Protein AF-A0A1N6D065-F1 (afdb_monomer_lite)

Structure (mmCIF, N/CA/C/O backbone):
data_AF-A0A1N6D065-F1
#
_entry.id   AF-A0A1N6D065-F1
#
loop_
_atom_site.group_PDB
_atom_site.id
_atom_site.type_symbol
_atom_site.label_atom_id
_atom_site.label_alt_id
_atom_site.label_comp_id
_atom_site.label_asym_id
_atom_site.label_entity_id
_atom_site.label_seq_id
_atom_site.pdbx_PDB_ins_code
_atom_site.Cartn_x
_atom_site.Cartn_y
_atom_site.Cartn_z
_atom_site.occupancy
_atom_site.B_iso_or_equiv
_atom_site.auth_seq_id
_atom_site.auth_comp_id
_atom_site.auth_asym_id
_atom_site.auth_atom_id
_atom_site.pdbx_PDB_model_num
ATOM 1 N N . MET A 1 1 ? 15.926 5.156 -56.994 1.00 38.28 1 MET A N 1
ATOM 2 C CA . MET A 1 1 ? 15.869 3.804 -56.404 1.00 38.28 1 MET A CA 1
ATOM 3 C C . MET A 1 1 ? 14.887 3.854 -55.247 1.00 38.28 1 MET A C 1
ATOM 5 O O . MET A 1 1 ? 15.172 4.520 -54.263 1.00 38.28 1 MET A O 1
ATOM 9 N N . SER A 1 2 ? 13.700 3.273 -55.428 1.00 43.41 2 SER A N 1
ATOM 10 C CA . SER A 1 2 ? 12.605 3.271 -54.447 1.00 43.41 2 SER A CA 1
ATOM 11 C C . SER A 1 2 ? 12.650 1.974 -53.639 1.00 43.41 2 SER A C 1
ATOM 13 O O . SER A 1 2 ? 12.735 0.903 -54.233 1.00 43.41 2 SER A O 1
ATOM 15 N N . GLY A 1 3 ? 12.637 2.072 -52.306 1.00 44.75 3 GLY A N 1
ATOM 16 C CA . GLY A 1 3 ? 12.665 0.920 -51.395 1.00 44.75 3 GLY A CA 1
ATOM 17 C C . GLY A 1 3 ? 11.320 0.167 -51.315 1.00 44.75 3 GLY A C 1
ATOM 18 O O . GLY A 1 3 ? 10.275 0.765 -51.583 1.00 44.75 3 GLY A O 1
ATOM 19 N N . PRO A 1 4 ? 11.313 -1.127 -50.938 1.00 50.09 4 PRO A N 1
ATOM 20 C CA . PRO A 1 4 ? 10.226 -2.066 -51.232 1.00 50.09 4 PRO A CA 1
ATOM 21 C C . PRO A 1 4 ? 9.162 -2.189 -50.120 1.00 50.09 4 PRO A C 1
ATOM 23 O O . PRO A 1 4 ? 8.722 -3.292 -49.815 1.00 50.09 4 PRO A O 1
ATOM 26 N N . HIS A 1 5 ? 8.732 -1.088 -49.492 1.00 53.31 5 HIS A N 1
ATOM 27 C CA . HIS A 1 5 ? 7.809 -1.167 -48.340 1.00 53.31 5 HIS A CA 1
ATOM 28 C C . HIS A 1 5 ? 6.546 -0.297 -48.411 1.00 53.31 5 HIS A C 1
ATOM 30 O O . HIS A 1 5 ? 5.844 -0.169 -47.415 1.00 53.31 5 HIS A O 1
ATOM 36 N N . ARG A 1 6 ? 6.194 0.270 -49.572 1.00 55.38 6 ARG A N 1
ATOM 37 C CA . ARG A 1 6 ? 5.031 1.176 -49.674 1.00 55.38 6 ARG A CA 1
ATOM 38 C C . ARG A 1 6 ? 3.654 0.512 -49.866 1.00 55.38 6 ARG A C 1
ATOM 40 O O . ARG A 1 6 ? 2.666 1.218 -49.723 1.00 55.38 6 ARG A O 1
ATOM 47 N N . ASP A 1 7 ? 3.564 -0.807 -50.076 1.00 60.12 7 ASP A N 1
ATOM 48 C CA . ASP A 1 7 ? 2.324 -1.449 -50.567 1.00 60.12 7 ASP A CA 1
ATOM 49 C C . ASP A 1 7 ? 1.713 -2.543 -49.655 1.00 60.12 7 ASP A C 1
ATOM 51 O O . ASP A 1 7 ? 1.076 -3.473 -50.146 1.00 60.12 7 ASP A O 1
ATOM 55 N N . ASN A 1 8 ? 1.863 -2.471 -48.323 1.00 64.19 8 ASN A N 1
ATOM 56 C CA . ASN A 1 8 ? 1.148 -3.390 -47.417 1.00 64.19 8 ASN A CA 1
ATOM 57 C C . ASN A 1 8 ? -0.058 -2.701 -46.738 1.00 64.19 8 ASN A C 1
ATOM 59 O O . ASN A 1 8 ? 0.134 -1.995 -45.753 1.00 64.19 8 ASN A O 1
ATOM 63 N N . PRO A 1 9 ? -1.312 -2.947 -47.168 1.00 61.66 9 PRO A N 1
ATOM 64 C CA . PRO A 1 9 ? -2.508 -2.315 -46.596 1.00 61.66 9 PRO A CA 1
ATOM 65 C C . PRO A 1 9 ? -2.824 -2.738 -45.147 1.00 61.66 9 PRO A C 1
ATOM 67 O O . PRO A 1 9 ? -3.747 -2.201 -44.540 1.00 61.66 9 PRO A O 1
ATOM 70 N N . ARG A 1 10 ? -2.075 -3.693 -44.573 1.00 58.41 10 ARG A N 1
ATOM 71 C CA . ARG A 1 10 ? -2.166 -4.097 -43.156 1.00 58.41 10 ARG A CA 1
ATOM 72 C C . ARG A 1 10 ? -1.120 -3.431 -42.255 1.00 58.41 10 ARG A C 1
ATOM 74 O O . ARG A 1 10 ? -1.072 -3.747 -41.070 1.00 58.41 10 ARG A O 1
ATOM 81 N N . SER A 1 11 ? -0.302 -2.513 -42.773 1.00 57.16 11 SER A N 1
ATOM 82 C CA . SER A 1 11 ? 0.710 -1.799 -41.979 1.00 57.16 11 SER A CA 1
ATOM 83 C C . SER A 1 11 ? 0.126 -0.772 -41.000 1.00 57.16 11 SER A C 1
ATOM 85 O O . SER A 1 11 ? 0.854 -0.251 -40.167 1.00 57.16 11 SER A O 1
ATOM 87 N N . PHE A 1 12 ? -1.179 -0.490 -41.069 1.00 56.41 12 PHE A N 1
ATOM 88 C CA . PHE A 1 12 ? -1.839 0.561 -40.285 1.00 56.41 12 PHE A CA 1
ATOM 89 C C . PHE A 1 12 ? -1.989 0.255 -38.778 1.00 56.41 12 PHE A C 1
ATOM 91 O O . PHE A 1 12 ? -2.327 1.156 -38.021 1.00 56.41 12 PHE A O 1
ATOM 98 N N . ASN A 1 13 ? -1.762 -0.991 -38.336 1.00 54.72 13 ASN A N 1
ATOM 99 C CA . ASN A 1 13 ? -2.080 -1.447 -36.970 1.00 54.72 13 ASN A CA 1
ATOM 100 C C . ASN A 1 13 ? -0.871 -1.803 -36.090 1.00 54.72 13 ASN A C 1
ATOM 102 O O . ASN A 1 13 ? -1.056 -2.350 -35.005 1.00 54.72 13 ASN A O 1
ATOM 106 N N . PHE A 1 14 ? 0.351 -1.490 -36.516 1.00 55.62 14 PHE A N 1
ATOM 107 C CA . PHE A 1 14 ? 1.495 -1.508 -35.607 1.00 55.62 14 PHE A CA 1
ATOM 108 C C . PHE A 1 14 ? 1.813 -0.060 -35.250 1.00 55.62 14 PHE A C 1
ATOM 110 O O . PHE A 1 14 ? 2.390 0.633 -36.088 1.00 55.62 14 PHE A O 1
ATOM 117 N N . PRO A 1 15 ? 1.406 0.445 -34.068 1.00 59.00 15 PRO A N 1
ATOM 118 C CA . PRO A 1 15 ? 1.952 1.710 -33.610 1.00 59.00 15 PRO A CA 1
ATOM 119 C C . PRO A 1 15 ? 3.477 1.570 -33.601 1.00 59.00 15 PRO A C 1
ATOM 121 O O . PRO A 1 15 ? 4.002 0.583 -33.082 1.00 59.00 15 PRO A O 1
ATOM 124 N N . GLU A 1 16 ? 4.182 2.531 -34.196 1.00 57.50 16 GLU A N 1
ATOM 125 C CA . GLU A 1 16 ? 5.629 2.692 -34.033 1.00 57.50 16 GLU A CA 1
ATOM 126 C C . GLU A 1 16 ? 5.898 3.126 -32.583 1.00 57.50 16 GLU A C 1
ATOM 128 O O . GLU A 1 16 ? 6.192 4.278 -32.288 1.00 57.50 16 GLU A O 1
ATOM 133 N N . GLY A 1 17 ? 5.676 2.209 -31.645 1.00 58.91 17 GLY A N 1
ATOM 134 C CA . GLY A 1 17 ? 6.075 2.329 -30.256 1.00 58.91 17 GLY A CA 1
ATOM 135 C C . GLY A 1 17 ? 7.301 1.460 -30.061 1.00 58.91 17 GLY A C 1
ATOM 136 O O . GLY A 1 17 ? 7.276 0.279 -30.413 1.00 58.91 17 GLY A O 1
ATOM 137 N N . GLU A 1 18 ? 8.375 2.038 -29.531 1.00 60.22 18 GLU A N 1
ATOM 138 C CA . GLU A 1 18 ? 9.540 1.277 -29.089 1.00 60.22 18 GLU A CA 1
ATOM 139 C C . GLU A 1 18 ? 9.079 0.143 -28.166 1.00 60.22 18 GLU A C 1
ATOM 141 O O . GLU A 1 18 ? 8.622 0.364 -27.044 1.00 60.22 18 GLU A O 1
ATOM 146 N N . LEU A 1 19 ? 9.185 -1.094 -28.651 1.00 66.38 19 LEU A N 1
ATOM 147 C CA . LEU A 1 19 ? 9.196 -2.256 -27.777 1.00 66.38 19 LEU A CA 1
ATOM 148 C C . LEU A 1 19 ? 10.410 -2.110 -26.853 1.00 66.38 19 LEU A C 1
ATOM 150 O O . LEU A 1 19 ? 11.483 -1.708 -27.309 1.00 66.38 19 LEU A O 1
ATOM 154 N N . LEU A 1 20 ? 10.233 -2.424 -25.566 1.00 71.62 20 LEU A N 1
ATOM 155 C CA . LEU A 1 20 ? 11.326 -2.436 -24.594 1.00 71.62 20 LEU A CA 1
ATOM 156 C C . LEU A 1 20 ? 12.522 -3.191 -25.184 1.00 71.62 20 LEU A C 1
ATOM 158 O O . LEU A 1 20 ? 12.377 -4.314 -25.675 1.00 71.62 20 LEU A O 1
ATOM 162 N N . ARG A 1 21 ? 13.704 -2.572 -25.139 1.00 78.19 21 ARG A N 1
ATOM 163 C CA . ARG A 1 21 ? 14.953 -3.233 -25.526 1.00 78.19 21 ARG A CA 1
ATOM 164 C C . ARG A 1 21 ? 15.182 -4.447 -24.617 1.00 78.19 21 ARG A C 1
ATOM 166 O O . ARG A 1 21 ? 14.725 -4.420 -23.472 1.00 78.19 21 ARG A O 1
ATOM 173 N N . PRO A 1 22 ? 15.893 -5.491 -25.070 1.00 77.56 22 PRO A N 1
ATOM 174 C CA . PRO A 1 22 ? 16.136 -6.689 -24.263 1.00 77.56 22 PRO A CA 1
ATOM 175 C C . PRO A 1 22 ? 16.647 -6.392 -22.845 1.00 77.56 22 PRO A C 1
ATOM 177 O O . PRO A 1 22 ? 16.162 -6.976 -21.882 1.00 77.56 22 PRO A O 1
ATOM 180 N N . GLU A 1 23 ? 17.531 -5.406 -22.688 1.00 72.00 23 GLU A N 1
ATOM 181 C CA . GLU A 1 23 ? 18.077 -5.004 -21.385 1.00 72.00 23 GLU A CA 1
ATOM 182 C C . GLU A 1 23 ? 17.014 -4.352 -20.477 1.00 72.00 23 GLU A C 1
ATOM 184 O O . GLU A 1 23 ? 17.071 -4.458 -19.254 1.00 72.00 23 GLU A O 1
ATOM 189 N N . GLN A 1 24 ? 16.002 -3.707 -21.065 1.00 80.81 24 GLN A N 1
ATOM 190 C CA . GLN A 1 24 ? 14.880 -3.109 -20.335 1.00 80.81 24 GLN A CA 1
ATOM 191 C C . GLN A 1 24 ? 13.859 -4.162 -19.880 1.00 80.81 24 GLN A C 1
ATOM 193 O O . GLN A 1 24 ? 13.135 -3.919 -18.917 1.00 80.81 24 GLN A O 1
ATOM 198 N N . ILE A 1 25 ? 13.808 -5.329 -20.533 1.00 85.69 25 ILE A N 1
ATOM 199 C CA . ILE A 1 25 ? 12.950 -6.451 -20.120 1.00 85.69 25 ILE A CA 1
ATOM 200 C C . ILE A 1 25 ? 13.479 -7.067 -18.820 1.00 85.69 25 ILE A C 1
ATOM 202 O O . ILE A 1 25 ? 12.697 -7.315 -17.902 1.00 85.69 25 ILE A O 1
ATOM 206 N N . ASP A 1 26 ? 14.795 -7.249 -18.707 1.00 83.56 26 ASP A N 1
ATOM 207 C CA . ASP A 1 26 ? 15.415 -7.765 -17.483 1.00 83.56 26 ASP A CA 1
ATOM 208 C C . ASP A 1 26 ? 15.242 -6.791 -16.307 1.00 83.56 26 ASP A C 1
ATOM 210 O O . ASP A 1 26 ? 14.894 -7.216 -15.200 1.00 83.56 26 ASP A O 1
ATOM 214 N N . ASN A 1 27 ? 15.410 -5.484 -16.543 1.00 83.81 27 ASN A N 1
ATOM 215 C CA . ASN A 1 27 ? 15.167 -4.455 -15.525 1.00 83.81 27 ASN A CA 1
ATOM 216 C C . ASN A 1 27 ? 13.694 -4.415 -15.096 1.00 83.81 27 ASN A C 1
ATOM 218 O O . ASN A 1 27 ? 13.398 -4.360 -13.903 1.00 83.81 27 ASN A O 1
ATOM 222 N N . LEU A 1 28 ? 12.759 -4.532 -16.046 1.00 86.69 28 LEU A N 1
ATOM 223 C CA . LEU A 1 28 ? 11.333 -4.647 -15.741 1.00 86.69 28 LEU A CA 1
ATOM 224 C C . LEU A 1 28 ? 11.034 -5.887 -14.890 1.00 86.69 28 LEU A C 1
ATOM 226 O O . LEU A 1 28 ? 10.318 -5.787 -13.895 1.00 86.69 28 LEU A O 1
ATOM 230 N N . GLY A 1 29 ? 11.606 -7.041 -15.240 1.00 88.19 29 GLY A N 1
ATOM 231 C CA . GLY A 1 29 ? 11.457 -8.271 -14.462 1.00 88.19 29 GLY A CA 1
ATOM 232 C C . GLY A 1 29 ? 11.951 -8.110 -13.022 1.00 88.19 29 GLY A C 1
ATOM 233 O O . GLY A 1 29 ? 11.255 -8.501 -12.083 1.00 88.19 29 GLY A O 1
ATOM 234 N N . ARG A 1 30 ? 13.114 -7.473 -12.833 1.00 84.88 30 ARG A N 1
ATOM 235 C CA . ARG A 1 30 ? 13.662 -7.161 -11.502 1.00 84.88 30 ARG A CA 1
ATOM 236 C C . ARG A 1 30 ? 12.751 -6.222 -10.717 1.00 84.88 30 ARG A C 1
ATOM 238 O O . ARG A 1 30 ? 12.411 -6.548 -9.582 1.00 84.88 30 ARG A O 1
ATOM 245 N N . ALA A 1 31 ? 12.304 -5.127 -11.328 1.00 86.31 31 ALA A N 1
ATOM 246 C CA . ALA A 1 31 ? 11.430 -4.151 -10.685 1.00 86.31 31 ALA A CA 1
ATOM 247 C C . ALA A 1 31 ? 10.076 -4.754 -10.275 1.00 86.31 31 ALA A C 1
ATOM 249 O O . ALA A 1 31 ? 9.601 -4.503 -9.171 1.00 86.31 31 ALA A O 1
ATOM 250 N N . VAL A 1 32 ? 9.468 -5.605 -11.111 1.00 91.31 32 VAL A N 1
ATOM 251 C CA . VAL A 1 32 ? 8.199 -6.282 -10.780 1.00 91.31 32 VAL A CA 1
ATOM 252 C C . VAL A 1 32 ? 8.377 -7.259 -9.616 1.00 91.31 32 VAL A C 1
ATOM 254 O O . VAL A 1 32 ? 7.537 -7.298 -8.715 1.00 91.31 32 VAL A O 1
ATOM 257 N N . ILE A 1 33 ? 9.470 -8.028 -9.593 1.00 91.19 33 ILE A N 1
ATOM 258 C CA . ILE A 1 33 ? 9.775 -8.934 -8.475 1.00 91.19 33 ILE A CA 1
ATOM 259 C C . ILE A 1 33 ? 10.026 -8.135 -7.188 1.00 91.19 33 ILE A C 1
ATOM 261 O O . ILE A 1 33 ? 9.515 -8.517 -6.134 1.00 91.19 33 ILE A O 1
ATOM 265 N N . SER A 1 34 ? 10.781 -7.037 -7.276 1.00 87.19 34 SER A N 1
ATOM 266 C CA . SER A 1 34 ? 11.065 -6.111 -6.171 1.00 87.19 34 SER A CA 1
ATOM 267 C C . SER A 1 34 ? 9.766 -5.542 -5.589 1.00 87.19 34 SER A C 1
ATOM 269 O O . SER A 1 34 ? 9.450 -5.779 -4.423 1.00 87.19 34 SER A O 1
ATOM 271 N N . LEU A 1 35 ? 8.923 -4.949 -6.440 1.00 88.69 35 LEU A N 1
ATOM 272 C CA . LEU A 1 35 ? 7.610 -4.422 -6.070 1.00 88.69 35 LEU A CA 1
ATOM 273 C C . LEU A 1 35 ? 6.711 -5.483 -5.428 1.00 88.69 35 LEU A C 1
ATOM 275 O O . LEU A 1 35 ? 6.080 -5.230 -4.405 1.00 88.69 35 LEU A O 1
ATOM 279 N N . THR A 1 36 ? 6.662 -6.687 -5.999 1.00 92.50 36 THR A N 1
ATOM 280 C CA . THR A 1 36 ? 5.832 -7.773 -5.456 1.00 92.50 36 THR A CA 1
ATOM 281 C C . THR A 1 36 ? 6.267 -8.144 -4.038 1.00 92.50 36 THR A C 1
ATOM 283 O O . THR A 1 36 ? 5.419 -8.339 -3.170 1.00 92.50 36 THR A O 1
ATOM 286 N N . ARG A 1 37 ? 7.579 -8.207 -3.773 1.00 91.12 37 ARG A N 1
ATOM 287 C CA . ARG A 1 37 ? 8.105 -8.482 -2.427 1.00 91.12 37 ARG A CA 1
ATOM 288 C C . ARG A 1 37 ? 7.721 -7.389 -1.438 1.00 91.12 37 ARG A C 1
ATOM 290 O O . ARG A 1 37 ? 7.263 -7.720 -0.348 1.00 91.12 37 ARG A O 1
ATOM 297 N N . GLU A 1 38 ? 7.860 -6.124 -1.823 1.00 86.88 38 GLU A N 1
ATOM 298 C CA . GLU A 1 38 ? 7.462 -4.993 -0.977 1.00 86.88 38 GLU A CA 1
ATOM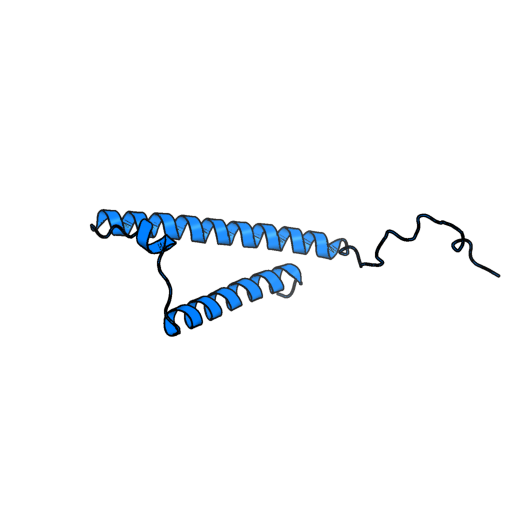 299 C C . GLU A 1 38 ? 5.960 -5.030 -0.655 1.00 86.88 38 GLU A C 1
ATOM 301 O O . GLU A 1 38 ? 5.572 -4.872 0.502 1.00 86.88 38 GLU A O 1
ATOM 306 N N . ILE A 1 39 ? 5.105 -5.340 -1.638 1.00 91.81 39 ILE A N 1
ATOM 307 C CA . ILE A 1 39 ? 3.656 -5.501 -1.421 1.00 91.81 39 ILE A CA 1
ATOM 308 C C . ILE A 1 39 ? 3.367 -6.638 -0.433 1.00 91.81 39 ILE A C 1
ATOM 310 O O . ILE A 1 39 ? 2.551 -6.458 0.475 1.00 91.81 39 ILE A O 1
ATOM 314 N N . CYS A 1 40 ? 4.034 -7.789 -0.568 1.00 94.50 40 CYS A N 1
ATOM 315 C CA . CYS A 1 40 ? 3.877 -8.898 0.375 1.00 94.50 40 CYS A CA 1
ATOM 316 C C . CYS A 1 40 ? 4.278 -8.487 1.797 1.00 94.50 40 CYS A C 1
ATOM 318 O O . CYS A 1 40 ? 3.509 -8.705 2.728 1.00 94.50 40 CYS A O 1
ATOM 320 N N . VAL A 1 41 ? 5.427 -7.824 1.964 1.00 91.88 41 VAL A N 1
ATOM 321 C CA . VAL A 1 41 ? 5.894 -7.350 3.278 1.00 91.88 41 VAL A CA 1
ATOM 322 C C . VAL A 1 41 ? 4.906 -6.362 3.901 1.00 91.88 41 VAL A C 1
ATOM 324 O O . VAL A 1 41 ? 4.630 -6.450 5.098 1.00 91.88 41 VAL A O 1
ATOM 327 N N . LEU A 1 42 ? 4.363 -5.425 3.121 1.00 90.31 42 LEU A N 1
ATOM 328 C CA . LEU A 1 42 ? 3.370 -4.468 3.613 1.00 90.31 42 LEU A CA 1
ATOM 329 C C . LEU A 1 42 ? 2.061 -5.158 4.010 1.00 90.31 42 LEU A C 1
ATOM 331 O O . LEU A 1 42 ? 1.525 -4.857 5.074 1.00 90.31 42 LEU A O 1
ATOM 335 N N . THR A 1 43 ? 1.597 -6.115 3.204 1.00 94.62 43 THR A N 1
ATOM 336 C CA . THR A 1 43 ? 0.388 -6.905 3.489 1.00 94.62 43 THR A CA 1
ATOM 337 C C . THR A 1 43 ? 0.553 -7.703 4.783 1.00 94.62 43 THR A C 1
ATOM 339 O O . THR A 1 43 ? -0.292 -7.617 5.672 1.00 94.62 43 THR A O 1
ATOM 342 N N . ASP A 1 44 ? 1.674 -8.412 4.937 1.00 97.38 44 ASP A N 1
ATOM 343 C CA . ASP A 1 44 ? 1.962 -9.206 6.134 1.00 97.38 44 ASP A CA 1
ATOM 344 C C . ASP A 1 44 ? 2.037 -8.322 7.384 1.00 97.38 44 ASP A C 1
ATOM 346 O O . ASP A 1 44 ? 1.452 -8.639 8.420 1.00 97.38 44 ASP A O 1
ATOM 350 N N . ARG A 1 45 ? 2.728 -7.179 7.296 1.00 95.75 45 ARG A N 1
ATOM 351 C CA . ARG A 1 45 ? 2.845 -6.239 8.420 1.00 95.75 45 ARG A CA 1
ATOM 352 C C . ARG A 1 45 ? 1.503 -5.634 8.812 1.00 95.75 45 ARG A C 1
ATOM 354 O O . ARG A 1 45 ? 1.280 -5.450 10.006 1.00 95.75 45 ARG A O 1
ATOM 361 N N . GLN A 1 46 ? 0.641 -5.335 7.843 1.00 95.44 46 GLN A N 1
ATOM 362 C CA . GLN A 1 46 ? -0.699 -4.810 8.095 1.00 95.44 46 GLN A CA 1
ATOM 363 C C . GLN A 1 46 ? -1.566 -5.852 8.819 1.00 95.44 46 GLN A C 1
ATOM 365 O O . GLN A 1 46 ? -2.109 -5.554 9.881 1.00 95.44 46 GLN A O 1
ATOM 370 N N . LEU A 1 47 ? -1.587 -7.097 8.328 1.00 96.44 47 LEU A N 1
ATOM 371 C CA . LEU A 1 47 ? -2.317 -8.202 8.962 1.00 96.44 47 LEU A CA 1
ATOM 372 C C . LEU A 1 47 ? -1.826 -8.482 10.389 1.00 96.44 47 LEU A C 1
ATOM 374 O O . LEU A 1 47 ? -2.626 -8.685 11.302 1.00 96.44 47 LEU A O 1
ATOM 378 N N . VAL A 1 48 ? -0.506 -8.482 10.601 1.00 97.38 48 VAL A N 1
ATOM 379 C CA . VAL A 1 48 ? 0.080 -8.671 11.936 1.00 97.38 48 VAL A CA 1
ATOM 380 C C . VAL A 1 48 ? -0.279 -7.509 12.861 1.00 97.38 48 VAL A C 1
ATOM 382 O O . VAL A 1 48 ? -0.617 -7.751 14.017 1.00 97.38 48 VAL A O 1
ATOM 385 N N . LEU A 1 49 ? -0.236 -6.263 12.381 1.00 96.81 49 LEU A N 1
ATOM 386 C CA . LEU A 1 49 ? -0.592 -5.088 13.179 1.00 96.81 49 LEU A CA 1
ATOM 387 C C . LEU A 1 49 ? -2.056 -5.134 13.627 1.00 96.81 49 LEU A C 1
ATOM 389 O O . LEU A 1 49 ? -2.327 -4.961 14.814 1.00 96.81 49 LEU A O 1
ATOM 393 N N . GLU A 1 50 ? -2.978 -5.401 12.702 1.00 97.31 50 GLU A N 1
ATOM 394 C CA . GLU A 1 50 ? -4.403 -5.565 13.008 1.00 97.31 50 GLU A CA 1
ATOM 395 C C . GLU A 1 50 ? -4.618 -6.676 14.036 1.00 97.31 50 GLU A C 1
ATOM 397 O O . GLU A 1 50 ? -5.338 -6.490 15.017 1.00 97.31 50 GLU A O 1
ATOM 402 N N . LYS A 1 51 ? -3.932 -7.812 13.861 1.00 97.44 51 LYS A N 1
ATOM 403 C CA . LYS A 1 51 ? -4.042 -8.944 14.779 1.00 97.44 51 LYS A CA 1
ATOM 404 C C . LYS A 1 51 ? -3.535 -8.613 16.183 1.00 97.44 51 LYS A C 1
ATOM 406 O O . LYS A 1 51 ? -4.226 -8.923 17.150 1.00 97.44 51 LYS A O 1
ATOM 411 N N . VAL A 1 52 ? -2.365 -7.983 16.293 1.00 98.06 52 VAL A N 1
ATOM 412 C CA . VAL A 1 52 ? -1.772 -7.585 17.580 1.00 98.06 52 VAL A CA 1
ATOM 413 C C . VAL A 1 52 ? -2.655 -6.556 18.288 1.00 98.06 52 VAL A C 1
ATOM 415 O O . VAL A 1 52 ? -2.890 -6.676 19.485 1.00 98.06 52 VAL A O 1
ATOM 418 N N . LEU A 1 53 ? -3.201 -5.574 17.566 1.00 97.94 53 LEU A N 1
ATOM 419 C CA . LEU A 1 53 ? -4.113 -4.589 18.155 1.00 97.94 53 LEU A CA 1
ATOM 420 C C . LEU A 1 53 ? -5.414 -5.236 18.641 1.00 97.94 53 LEU A C 1
ATOM 422 O O . LEU A 1 53 ? -5.863 -4.932 19.747 1.00 97.94 53 LEU A O 1
ATOM 426 N N . ALA A 1 54 ? -5.976 -6.171 17.874 1.00 97.56 54 ALA A N 1
ATOM 427 C CA . ALA A 1 54 ? -7.163 -6.912 18.285 1.00 97.56 54 ALA A CA 1
ATOM 428 C C . ALA A 1 54 ? -6.912 -7.772 19.539 1.00 97.56 54 ALA A C 1
ATOM 430 O O . ALA A 1 54 ? -7.787 -7.867 20.399 1.00 97.56 54 ALA A O 1
ATOM 431 N N . GLU A 1 55 ? -5.722 -8.369 19.681 1.00 97.69 55 GLU A N 1
ATOM 432 C CA . GLU A 1 55 ? -5.314 -9.100 20.894 1.00 97.69 55 GLU A CA 1
ATOM 433 C C . GLU A 1 55 ? -5.228 -8.189 22.131 1.00 97.69 55 GLU A C 1
ATOM 435 O O . GLU A 1 55 ? -5.578 -8.618 23.230 1.00 97.69 55 GLU A O 1
ATOM 440 N N . GLU A 1 56 ? -4.877 -6.915 21.941 1.00 98.00 56 GLU A N 1
ATOM 441 C CA . GLU A 1 56 ? -4.911 -5.865 22.971 1.00 98.00 56 GLU A CA 1
ATOM 442 C C . GLU A 1 56 ? -6.311 -5.229 23.147 1.00 98.00 56 GLU A C 1
ATOM 444 O O . GLU A 1 56 ? -6.481 -4.254 23.882 1.00 98.00 56 GLU A O 1
ATOM 449 N N . GLY A 1 57 ? -7.341 -5.775 22.488 1.00 97.62 57 GLY A N 1
ATOM 450 C CA . GLY A 1 57 ? -8.732 -5.324 22.594 1.00 97.62 57 GLY A CA 1
ATOM 451 C C . GLY A 1 57 ? -9.100 -4.132 21.705 1.00 97.62 57 GLY A C 1
ATOM 452 O O . GLY A 1 57 ? -10.162 -3.538 21.897 1.00 97.62 57 GLY A O 1
ATOM 453 N N . ILE A 1 58 ? -8.251 -3.775 20.740 1.00 97.81 58 ILE A N 1
ATOM 454 C CA . ILE A 1 58 ? -8.467 -2.693 19.774 1.00 97.81 58 ILE A CA 1
ATOM 455 C C . ILE A 1 58 ? -8.711 -3.315 18.389 1.00 97.81 58 ILE A C 1
ATOM 457 O O . ILE A 1 58 ? -7.787 -3.489 17.599 1.00 97.81 58 ILE A O 1
ATOM 461 N N . ASP A 1 59 ? -9.963 -3.667 18.089 1.00 95.06 59 ASP A N 1
ATOM 462 C CA . ASP A 1 59 ? -10.338 -4.208 16.776 1.00 95.06 59 ASP A CA 1
ATOM 463 C C . ASP A 1 59 ? -10.539 -3.074 1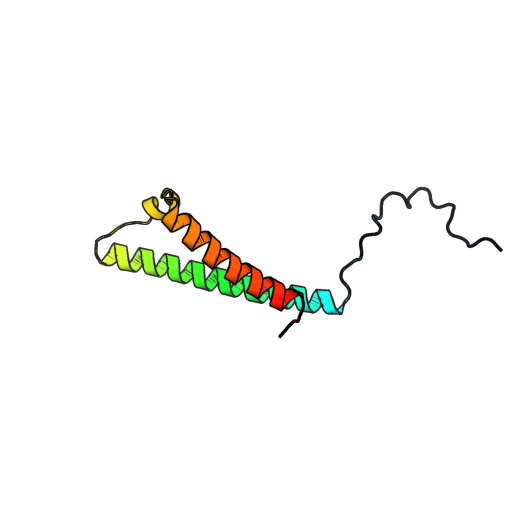5.759 1.00 95.06 59 ASP A C 1
ATOM 465 O O . ASP A 1 59 ? -11.492 -2.297 15.854 1.00 95.06 59 ASP A O 1
ATOM 469 N N . ILE A 1 60 ? -9.602 -2.952 14.816 1.00 95.06 60 ILE A N 1
ATOM 470 C CA . ILE A 1 60 ? -9.583 -1.885 13.805 1.00 95.06 60 ILE A CA 1
ATOM 471 C C . ILE A 1 60 ? -9.828 -2.386 12.380 1.00 95.06 60 ILE A C 1
ATOM 473 O O . ILE A 1 60 ? -9.729 -1.578 11.462 1.00 95.06 60 ILE A O 1
ATOM 477 N N . ALA A 1 61 ? -10.127 -3.672 12.168 1.00 91.94 61 ALA A N 1
ATOM 478 C CA . ALA A 1 61 ? -10.159 -4.252 10.820 1.00 91.94 61 ALA A CA 1
ATOM 479 C C . ALA A 1 61 ? -11.127 -3.501 9.881 1.00 91.94 61 ALA A C 1
ATOM 481 O O . ALA A 1 61 ? -10.736 -3.049 8.810 1.00 91.94 61 ALA A O 1
ATOM 482 N N . GLU A 1 62 ? -12.365 -3.253 10.322 1.00 93.31 62 GLU A N 1
ATOM 483 C CA . GLU A 1 62 ? -13.343 -2.471 9.545 1.00 93.31 62 GLU A CA 1
ATOM 484 C C . GLU A 1 62 ? -12.948 -0.987 9.418 1.00 93.31 62 GLU A C 1
ATOM 486 O O . GLU A 1 62 ? -13.212 -0.337 8.402 1.00 93.31 62 GLU A O 1
ATOM 491 N N . ALA A 1 63 ? -12.302 -0.434 10.448 1.00 93.44 63 ALA A N 1
ATOM 492 C CA . ALA A 1 63 ? -11.864 0.956 10.443 1.00 93.44 63 ALA A CA 1
ATOM 493 C C . ALA A 1 63 ? -10.750 1.189 9.415 1.00 93.44 63 ALA A C 1
ATOM 495 O O . ALA A 1 63 ? -10.759 2.226 8.765 1.00 93.44 63 ALA A O 1
ATOM 496 N N . VAL A 1 64 ? -9.830 0.241 9.218 1.00 92.00 64 VAL A N 1
ATOM 497 C CA . VAL A 1 64 ? -8.765 0.337 8.203 1.00 92.00 64 VAL A CA 1
ATOM 498 C C . VAL A 1 64 ? -9.346 0.526 6.798 1.00 92.00 64 VAL A C 1
ATOM 500 O O . VAL A 1 64 ? -8.878 1.397 6.067 1.00 92.00 64 VAL A O 1
ATOM 503 N N . ASP A 1 65 ? -10.397 -0.216 6.448 1.00 89.88 65 ASP A N 1
ATOM 504 C CA . ASP A 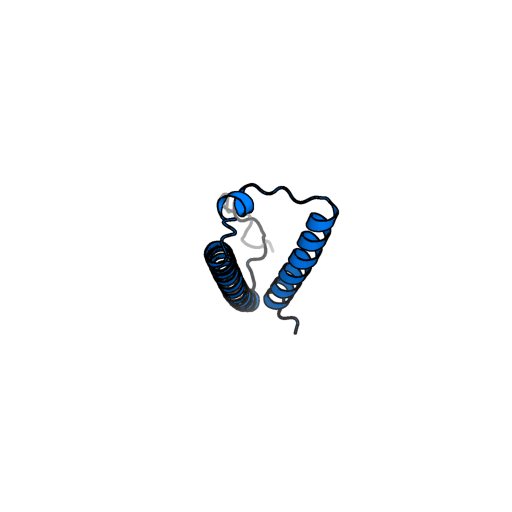1 65 ? -11.014 -0.161 5.114 1.00 89.88 65 ASP A CA 1
ATOM 505 C C . ASP A 1 65 ? -11.870 1.095 4.880 1.00 89.88 65 ASP A C 1
ATOM 507 O O . ASP A 1 65 ? -12.097 1.507 3.739 1.00 89.88 65 ASP A O 1
ATOM 511 N N . THR A 1 66 ? -12.378 1.704 5.952 1.00 94.75 66 THR A N 1
ATOM 512 C CA . THR A 1 66 ? -13.351 2.808 5.881 1.00 94.75 66 THR A CA 1
ATOM 513 C C . THR A 1 66 ? -12.782 4.161 6.300 1.00 94.75 66 THR A C 1
ATOM 515 O O . THR A 1 66 ? -13.415 5.196 6.061 1.00 94.75 66 THR A O 1
ATOM 518 N N . TYR A 1 67 ? -11.594 4.182 6.907 1.00 93.88 67 TYR A N 1
ATOM 519 C CA . TYR A 1 67 ? -10.962 5.394 7.404 1.00 93.88 67 TYR A CA 1
ATOM 520 C C . TYR A 1 67 ? -10.650 6.367 6.268 1.00 93.88 67 TYR A C 1
ATOM 522 O O . TYR A 1 67 ? -9.976 6.033 5.293 1.00 93.88 67 TYR A O 1
ATOM 530 N N . GLN A 1 68 ? -11.095 7.613 6.430 1.00 94.69 68 GLN A N 1
ATOM 531 C CA . GLN A 1 68 ? -10.723 8.703 5.538 1.00 94.69 68 GLN A CA 1
ATOM 532 C C . GLN A 1 68 ? -9.628 9.547 6.195 1.00 94.69 68 GLN A C 1
ATOM 534 O O . GLN A 1 68 ? -9.881 10.153 7.241 1.00 94.69 68 GLN A O 1
ATOM 539 N N . PRO A 1 69 ? -8.416 9.600 5.616 1.00 92.62 69 PRO A N 1
ATOM 540 C CA . PRO A 1 69 ? -7.344 10.420 6.151 1.00 92.62 69 PRO A CA 1
ATOM 541 C C . PRO A 1 69 ? -7.680 11.907 6.033 1.00 92.62 69 PRO A C 1
ATOM 543 O O . PRO A 1 69 ? -8.244 12.368 5.041 1.00 92.62 69 PRO A O 1
ATOM 546 N N . ASP A 1 70 ? -7.287 12.672 7.048 1.00 96.62 70 ASP A N 1
ATOM 547 C CA . ASP A 1 70 ? -7.262 14.125 6.949 1.00 96.62 70 ASP A CA 1
ATOM 548 C C . ASP A 1 70 ? -6.093 14.605 6.068 1.00 96.62 70 ASP A C 1
ATOM 550 O O . ASP A 1 70 ? -5.254 13.826 5.607 1.00 96.62 70 ASP A O 1
ATOM 554 N N . GLU A 1 71 ? -6.011 15.917 5.841 1.00 97.25 71 GLU A N 1
ATOM 555 C CA . GLU A 1 71 ? -4.975 16.505 4.987 1.00 97.25 71 GLU A CA 1
ATOM 556 C C . GLU A 1 71 ? -3.547 16.223 5.495 1.00 97.25 71 GLU A C 1
ATOM 558 O O . GLU A 1 71 ? -2.618 16.060 4.699 1.00 97.25 71 GLU A O 1
ATOM 563 N N . ALA A 1 72 ? -3.346 16.162 6.813 1.00 96.19 72 ALA A N 1
ATOM 564 C CA . ALA A 1 72 ? -2.028 15.933 7.392 1.00 96.19 72 ALA A CA 1
ATOM 565 C C . ALA A 1 72 ? -1.584 14.477 7.199 1.00 96.19 72 ALA A C 1
ATOM 567 O O . ALA A 1 72 ? -0.440 14.224 6.805 1.00 96.19 72 ALA A O 1
ATOM 568 N N . VAL A 1 73 ? -2.492 13.527 7.430 1.00 94.12 73 VAL A N 1
ATOM 569 C CA . VAL A 1 73 ? -2.253 12.100 7.193 1.00 94.12 73 VAL A CA 1
ATOM 570 C C . VAL A 1 73 ? -2.065 11.836 5.700 1.00 94.12 73 VAL A C 1
ATOM 572 O O . VAL A 1 73 ? -1.105 11.159 5.332 1.00 94.12 73 VAL A O 1
ATOM 575 N N . GLN A 1 74 ? -2.889 12.432 4.834 1.00 96.62 74 GLN A N 1
ATOM 576 C CA . GLN A 1 74 ? -2.770 12.270 3.384 1.00 96.62 74 GLN A CA 1
ATOM 577 C C . GLN A 1 74 ? -1.402 12.738 2.872 1.00 96.62 74 GLN A C 1
ATOM 579 O O . GLN A 1 74 ? -0.725 11.992 2.172 1.00 96.62 74 GLN A O 1
ATOM 584 N N . LYS A 1 75 ? -0.920 13.911 3.307 1.00 96.25 75 LYS A N 1
ATOM 585 C CA . LYS A 1 75 ? 0.423 14.400 2.937 1.00 96.25 75 LYS A CA 1
ATOM 586 C C . LYS A 1 75 ? 1.533 13.428 3.322 1.00 96.25 75 LYS A C 1
ATOM 588 O O . LYS A 1 75 ? 2.524 13.294 2.604 1.00 96.25 75 LYS A O 1
ATOM 593 N N . ARG A 1 76 ? 1.391 12.754 4.465 1.00 94.06 76 ARG A N 1
ATOM 594 C CA . ARG A 1 76 ? 2.357 11.745 4.906 1.00 94.06 76 ARG A CA 1
ATOM 595 C C . ARG A 1 76 ? 2.299 10.494 4.027 1.00 94.06 76 ARG A C 1
ATOM 597 O O . ARG A 1 76 ? 3.359 9.999 3.647 1.00 94.06 76 ARG A O 1
ATOM 604 N N . ILE A 1 77 ? 1.098 10.024 3.687 1.00 92.69 77 ILE A N 1
ATOM 605 C CA . ILE A 1 77 ? 0.891 8.899 2.762 1.00 92.69 77 ILE A CA 1
ATOM 606 C C . ILE A 1 77 ? 1.501 9.218 1.391 1.00 92.69 77 ILE A C 1
ATOM 608 O O . ILE A 1 77 ? 2.251 8.403 0.852 1.00 92.69 77 ILE A O 1
ATOM 612 N N . ASP A 1 78 ? 1.263 10.416 0.860 1.00 94.31 78 ASP A N 1
ATOM 613 C CA . ASP A 1 78 ? 1.785 10.849 -0.441 1.00 94.31 78 ASP A CA 1
ATOM 614 C C . ASP A 1 78 ? 3.321 10.881 -0.455 1.00 94.31 78 ASP A C 1
ATOM 616 O O . ASP A 1 78 ? 3.956 10.421 -1.411 1.00 94.31 78 ASP A O 1
ATOM 620 N N . ALA A 1 79 ? 3.939 11.371 0.626 1.00 93.31 79 ALA A N 1
ATOM 621 C CA . ALA A 1 79 ? 5.392 11.387 0.770 1.00 93.31 79 ALA A CA 1
ATOM 622 C C . ALA A 1 79 ? 5.981 9.966 0.801 1.00 93.31 79 ALA A C 1
ATOM 624 O O . ALA A 1 79 ? 6.969 9.697 0.119 1.00 93.31 79 ALA A O 1
ATOM 625 N N . GLN A 1 80 ? 5.364 9.042 1.545 1.00 88.56 80 GLN A N 1
ATOM 626 C CA . GLN A 1 80 ? 5.806 7.642 1.594 1.00 88.56 80 GLN A CA 1
ATOM 627 C C . GLN A 1 80 ? 5.611 6.933 0.248 1.00 88.56 80 GLN A C 1
ATOM 629 O O . GLN A 1 80 ? 6.512 6.238 -0.218 1.00 88.56 80 GLN A O 1
ATOM 634 N N . THR A 1 81 ? 4.478 7.167 -0.413 1.00 89.19 81 THR A N 1
ATOM 635 C CA . THR A 1 81 ? 4.177 6.623 -1.745 1.00 89.19 81 THR A CA 1
ATOM 636 C C . THR A 1 81 ? 5.194 7.106 -2.778 1.00 89.19 81 THR A C 1
ATOM 638 O O . THR A 1 81 ? 5.693 6.317 -3.578 1.00 89.19 81 THR A O 1
ATOM 641 N N . SER A 1 82 ? 5.569 8.387 -2.721 1.00 91.44 82 SER A N 1
ATOM 642 C CA . SER A 1 82 ? 6.574 8.967 -3.619 1.00 91.44 82 SER A CA 1
ATOM 643 C C . SER A 1 82 ? 7.940 8.291 -3.482 1.00 91.44 82 SER A C 1
ATOM 645 O O . SER A 1 82 ? 8.600 8.061 -4.492 1.00 91.44 82 SER A O 1
ATOM 647 N N . LEU A 1 83 ? 8.350 7.933 -2.260 1.00 87.94 83 LEU A N 1
ATOM 648 C CA . LEU A 1 83 ? 9.603 7.205 -2.026 1.00 87.94 83 LEU A CA 1
ATOM 649 C C . LEU A 1 83 ? 9.565 5.802 -2.645 1.00 87.94 83 LEU A C 1
ATOM 651 O O . LEU A 1 83 ? 10.510 5.417 -3.324 1.00 87.94 83 LEU A O 1
ATOM 655 N N . ILE A 1 84 ? 8.461 5.068 -2.473 1.00 85.31 84 ILE A N 1
ATOM 656 C CA . ILE A 1 84 ? 8.290 3.727 -3.061 1.00 85.31 84 ILE A CA 1
ATOM 657 C C . ILE A 1 84 ? 8.350 3.799 -4.592 1.00 85.31 84 ILE A C 1
ATOM 659 O O . ILE A 1 84 ? 9.061 3.019 -5.225 1.00 85.31 84 ILE A O 1
ATOM 663 N N . ILE A 1 85 ? 7.654 4.769 -5.193 1.00 87.12 85 ILE A N 1
ATOM 664 C CA . ILE A 1 85 ? 7.678 4.988 -6.645 1.00 87.12 85 ILE A CA 1
ATOM 665 C C . ILE A 1 85 ? 9.101 5.291 -7.129 1.00 87.12 85 ILE A C 1
ATOM 667 O O . ILE A 1 85 ? 9.526 4.732 -8.138 1.00 87.12 85 ILE A O 1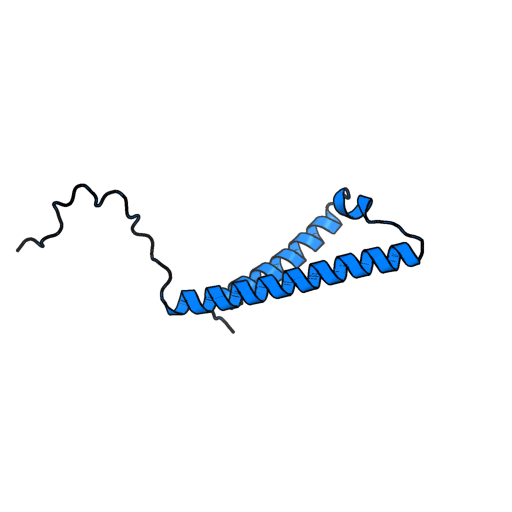
ATOM 671 N N . GLN A 1 86 ? 9.849 6.140 -6.419 1.00 87.62 86 GLN A N 1
ATOM 672 C CA . GLN A 1 86 ? 11.235 6.461 -6.777 1.00 87.62 86 GLN A CA 1
ATOM 673 C C . GLN A 1 86 ? 12.136 5.224 -6.748 1.00 87.62 86 GLN A C 1
ATOM 675 O O . GLN A 1 86 ? 12.901 5.030 -7.692 1.00 87.62 86 GLN A O 1
ATOM 680 N N . THR A 1 87 ? 11.999 4.361 -5.737 1.00 83.75 87 THR A N 1
ATOM 681 C CA . THR A 1 87 ? 12.732 3.086 -5.666 1.00 83.75 87 THR A CA 1
ATOM 682 C C . THR A 1 87 ? 12.434 2.203 -6.879 1.00 83.75 87 THR A C 1
ATOM 684 O O . THR A 1 87 ? 13.355 1.750 -7.552 1.00 83.75 87 THR A O 1
ATOM 687 N N . ILE A 1 88 ? 11.155 2.023 -7.227 1.00 82.88 88 ILE A N 1
ATOM 688 C CA . ILE A 1 88 ? 10.756 1.190 -8.374 1.00 82.88 88 ILE A CA 1
ATOM 689 C C . ILE A 1 88 ? 11.268 1.785 -9.694 1.00 82.88 88 ILE A C 1
ATOM 691 O O . ILE A 1 88 ? 11.707 1.050 -10.574 1.00 82.88 88 ILE A O 1
ATOM 695 N N . ILE A 1 89 ? 11.225 3.111 -9.856 1.00 84.75 89 ILE A N 1
ATOM 696 C CA . ILE A 1 89 ? 11.765 3.783 -11.049 1.00 84.75 89 ILE A CA 1
ATOM 697 C C . ILE A 1 89 ? 13.287 3.589 -11.145 1.00 84.75 89 ILE A C 1
ATOM 699 O O . ILE A 1 89 ? 13.796 3.363 -12.246 1.00 84.75 89 ILE A O 1
ATOM 703 N N . GLY A 1 90 ? 14.009 3.635 -10.022 1.00 81.19 90 GLY A N 1
ATOM 704 C CA . GLY A 1 90 ? 15.431 3.283 -9.962 1.00 81.19 90 GLY A CA 1
ATOM 705 C C . GLY A 1 90 ? 15.682 1.866 -10.482 1.00 81.19 90 GLY A C 1
ATOM 706 O O . GLY A 1 90 ? 16.425 1.690 -11.451 1.00 81.19 90 GLY A O 1
ATOM 707 N N . ASP A 1 91 ? 14.947 0.884 -9.948 1.00 81.62 91 ASP A N 1
ATOM 708 C CA . ASP A 1 91 ? 15.023 -0.524 -10.370 1.00 81.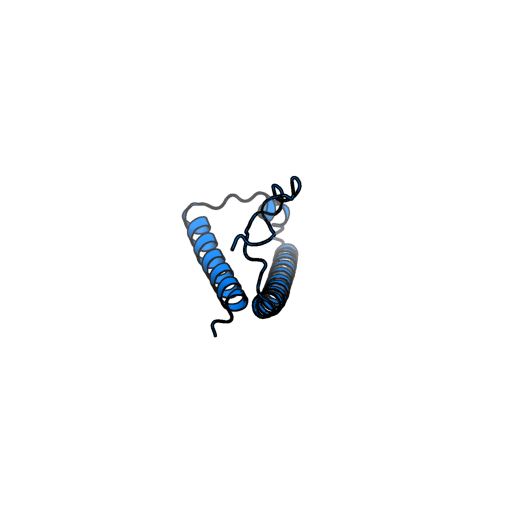62 91 ASP A CA 1
ATOM 709 C C . ASP A 1 91 ? 14.712 -0.706 -11.872 1.00 81.62 91 ASP A C 1
ATOM 711 O O . ASP A 1 91 ? 15.380 -1.474 -12.567 1.00 81.62 91 ASP A O 1
ATOM 715 N N . LEU A 1 92 ? 13.721 0.024 -12.401 1.00 81.69 92 LEU A N 1
ATOM 716 C CA . LEU A 1 92 ? 13.329 -0.018 -13.818 1.00 81.69 92 LEU A CA 1
ATOM 717 C C . LEU A 1 92 ? 14.390 0.574 -14.750 1.00 81.69 92 LEU A C 1
ATOM 719 O O . LEU A 1 92 ? 14.588 0.094 -15.870 1.00 81.69 92 LEU A O 1
ATOM 723 N N . THR A 1 93 ? 15.042 1.649 -14.318 1.00 80.88 93 THR A N 1
ATOM 724 C CA . THR A 1 93 ? 16.039 2.357 -15.129 1.00 80.88 93 THR A CA 1
ATOM 725 C C . THR A 1 93 ? 17.437 1.757 -14.997 1.00 80.88 93 THR A C 1
ATOM 727 O O . THR A 1 93 ? 18.280 2.026 -15.853 1.00 80.88 93 THR A O 1
ATOM 730 N N . GLY A 1 94 ? 17.667 0.902 -13.994 1.00 69.31 94 GLY A N 1
ATOM 731 C CA . GLY A 1 94 ? 18.983 0.338 -13.689 1.00 69.31 94 GLY A CA 1
ATOM 732 C C . GLY A 1 94 ? 19.964 1.387 -13.159 1.00 69.31 94 GLY A C 1
ATOM 733 O O . GLY A 1 94 ? 21.171 1.228 -13.328 1.00 69.31 94 GLY A O 1
ATOM 734 N N . ALA A 1 95 ? 19.450 2.481 -12.592 1.00 61.81 95 ALA A N 1
ATOM 735 C CA . ALA A 1 95 ? 20.255 3.486 -11.916 1.00 61.81 95 ALA A CA 1
ATOM 736 C C . ALA A 1 95 ? 20.523 3.008 -10.480 1.00 61.81 95 ALA A C 1
ATOM 738 O O . ALA A 1 95 ? 19.593 2.964 -9.676 1.00 61.81 95 ALA A O 1
ATOM 739 N N . GLU A 1 96 ? 21.768 2.611 -10.192 1.00 51.56 96 GLU A N 1
ATOM 740 C CA . GLU A 1 96 ? 22.265 2.396 -8.819 1.00 51.56 96 GLU A CA 1
ATOM 741 C C . GLU A 1 96 ? 22.538 3.726 -8.103 1.00 51.56 96 GLU A C 1
ATOM 743 O O . GLU A 1 96 ? 23.111 4.643 -8.742 1.00 51.56 96 GLU A O 1
#

Organism: NCBI:txid1123272

Sequence (96 aa):
MSGPHRDNPRSFNFPEGELLRPEQIDNLGRAVISLTREICVLTDRQLVLEKVLAEEGIDIAEAVDTYQPDEAVQKRIDAQTSLIIQTIIGDLTGAE

Radius of gyration: 23.12 Å; chains: 1; bounding box: 36×26×79 Å

Foldseek 3Di:
DDDDPPDDPPPPPDPPDDDQDPVLVVLLVQLVVVVVVVVVVVVVVVVVVQVVCVVVVRRCPVVVVVPDDDPVVVVVVVVVVVVSVVVSVCSSVVPD

pLDDT: mean 82.71,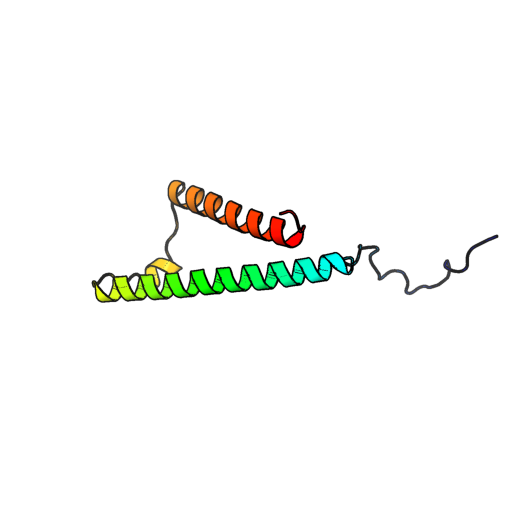 std 15.82, range [38.28, 98.06]

Secondary structure (DSSP, 8-state):
---S-S--TTGGGS----PPPHHHHHHHHHHHHHHHHHHHHHHHHHHHHHHHHHHTT---HHHHHHPPP-HHHHHHHHHHHHHHHHHHHHHHHT--